P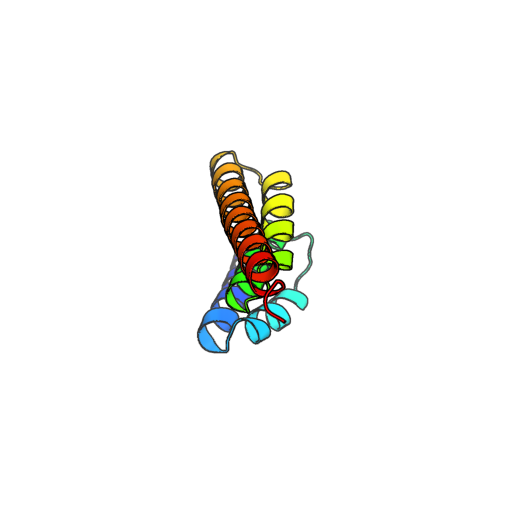rotein AF-A0A973Q857-F1 (afdb_monomer)

Foldseek 3Di:
DLVVQLVVLVVLCVPVNLVSSVVSLVVDDCPRQCSLVSNLVSCVRVVVLVSNLVSLCVNLVVPPDPVSNVVSPVSNVVSVVVVVVVVVVVVVVPPDD

Sequence (97 aa):
SPVVRLNRAVAVGQADGPRAGLAALAELDTSLPRHTAVAAYLHERDGDLPAAARLYAEAAHKAPSLAERDHLTRQAARLNTYLSRRAAGDADGTDEW

Nearest PDB structures (foldseek):
  5m72-assembly1_A  TM=8.344E-01  e=1.012E+00  Homo sapiens
  1e96-assembly1_B  TM=7.924E-01  e=1.320E+00  Homo sapiens
  7qij-assembly2_JC  TM=6.842E-01  e=2.502E+00  Yersinia enterocolitica
  2kc7-assembly1_A  TM=6.061E-01  e=6.523E+00  Bacteroides fragilis

Secondary structure (DSSP, 8-state):
-HHHHHHHHHHHHHHT-HHHHHHHHHTS-TTSTTHHHHHHHHHHHHT-HHHHHHHHHHHHHH-SSHHHHHHHHHHHHHHHHHHHHHHHHHHHTT---

pLDDT: mean 94.14, std 9.69, range [50.06, 98.81]

Mean predicted aligned error: 3.85 Å

Radius of gyration: 15.55 Å; Cα contacts (8 Å, |Δi|>4): 106; chains: 1; bounding box: 48×23×39 Å

Solvent-accessible surface area (backbone atoms only — not comparable to full-atom values): 5130 Å² total; per-residue (Å²): 107,74,66,58,56,53,53,45,16,51,50,38,20,70,75,72,33,25,65,51,10,48,56,54,44,68,78,49,69,76,84,43,89,64,39,46,42,55,51,14,52,30,31,42,70,63,65,40,44,73,62,12,23,54,28,17,42,54,29,22,76,69,40,94,42,68,72,55,21,56,51,26,42,50,51,17,53,51,42,48,55,52,52,55,52,50,53,54,55,60,59,69,71,71,81,82,132

Structure (mmCIF, N/CA/C/O backbone):
data_AF-A0A973Q857-F1
#
_entry.id   AF-A0A973Q857-F1
#
loop_
_atom_site.group_PDB
_atom_site.id
_atom_site.type_symbol
_atom_site.label_atom_id
_atom_site.label_alt_id
_atom_site.label_comp_id
_atom_site.label_asym_id
_atom_site.label_entity_id
_atom_site.label_seq_id
_atom_site.pdbx_PDB_ins_code
_atom_site.Cartn_x
_atom_site.Cartn_y
_atom_site.Cartn_z
_atom_site.occupancy
_atom_site.B_iso_or_equiv
_atom_site.auth_seq_id
_atom_site.auth_comp_id
_atom_site.auth_asym_id
_atom_site.auth_atom_id
_atom_site.pdbx_PDB_model_num
ATOM 1 N N . SER A 1 1 ? 13.375 -3.014 -16.431 1.00 86.38 1 SER A N 1
ATOM 2 C CA . SER A 1 1 ? 13.880 -2.597 -15.101 1.00 86.38 1 SER A CA 1
ATOM 3 C C . SER A 1 1 ? 12.835 -2.897 -14.028 1.00 86.38 1 SER A C 1
ATOM 5 O O . SER A 1 1 ? 11.652 -2.769 -14.339 1.00 86.38 1 SER A O 1
ATOM 7 N N . PRO A 1 2 ? 13.224 -3.289 -12.797 1.00 84.00 2 PRO A N 1
ATOM 8 C CA . PRO A 1 2 ? 12.320 -3.393 -11.644 1.00 84.00 2 PRO A CA 1
ATOM 9 C C . PRO A 1 2 ? 11.366 -2.204 -11.478 1.00 84.00 2 PRO A C 1
ATOM 11 O O . PRO A 1 2 ? 10.172 -2.403 -11.295 1.00 84.00 2 PRO A O 1
ATOM 14 N N . VAL A 1 3 ? 11.872 -0.981 -11.670 1.00 88.19 3 VAL A N 1
ATOM 15 C CA . VAL A 1 3 ? 11.082 0.257 -11.570 1.00 88.19 3 VAL A CA 1
ATOM 16 C C . VAL A 1 3 ? 9.949 0.298 -12.600 1.00 88.19 3 VAL A C 1
ATOM 18 O O . VAL A 1 3 ? 8.831 0.660 -12.269 1.00 88.19 3 VAL A O 1
ATOM 21 N N . VAL A 1 4 ? 10.201 -0.137 -13.839 1.00 93.44 4 VAL A N 1
ATOM 22 C CA . VAL A 1 4 ? 9.182 -0.148 -14.908 1.00 93.44 4 VAL A CA 1
ATOM 23 C C . VAL A 1 4 ? 8.053 -1.131 -14.592 1.00 93.44 4 VAL A C 1
ATOM 25 O O . VAL A 1 4 ? 6.893 -0.829 -14.853 1.00 93.44 4 VAL A O 1
ATOM 28 N N . ARG A 1 5 ? 8.374 -2.290 -14.002 1.00 93.44 5 ARG A N 1
ATOM 29 C CA . ARG A 1 5 ? 7.366 -3.288 -13.609 1.00 93.44 5 ARG A CA 1
ATOM 30 C C . ARG A 1 5 ? 6.480 -2.771 -12.474 1.00 93.44 5 ARG A C 1
ATOM 32 O O . ARG A 1 5 ? 5.264 -2.864 -12.579 1.00 93.44 5 ARG A O 1
ATOM 39 N N . LEU A 1 6 ? 7.077 -2.145 -11.458 1.00 94.62 6 LEU A N 1
ATOM 40 C CA . LEU A 1 6 ? 6.326 -1.501 -10.375 1.00 94.62 6 LEU A CA 1
ATOM 41 C C . LEU A 1 6 ? 5.449 -0.351 -10.891 1.00 94.62 6 LEU A C 1
ATOM 43 O O . LEU A 1 6 ? 4.264 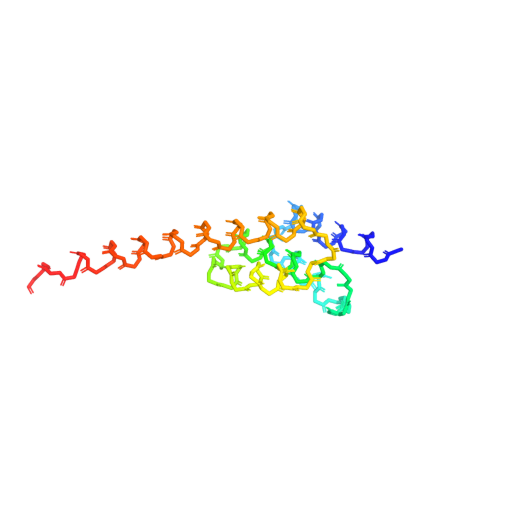-0.295 -10.574 1.00 94.62 6 LEU A O 1
ATOM 47 N N . ASN A 1 7 ? 5.994 0.516 -11.749 1.00 96.12 7 ASN A N 1
ATOM 48 C CA . ASN A 1 7 ? 5.228 1.602 -12.365 1.00 96.12 7 ASN A CA 1
ATOM 49 C C . ASN A 1 7 ? 4.049 1.070 -13.190 1.00 96.12 7 ASN A C 1
ATOM 51 O O . ASN A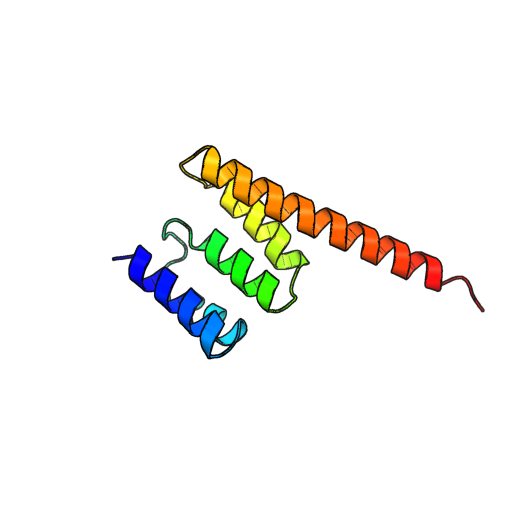 1 7 ? 2.986 1.684 -13.199 1.00 96.12 7 ASN A O 1
ATOM 55 N N . ARG A 1 8 ? 4.209 -0.084 -13.852 1.00 96.81 8 ARG A N 1
ATOM 56 C CA . ARG A 1 8 ? 3.119 -0.737 -14.583 1.00 96.81 8 ARG A CA 1
ATOM 57 C C . ARG A 1 8 ? 2.009 -1.211 -13.647 1.00 96.81 8 ARG A C 1
ATOM 59 O O . ARG A 1 8 ? 0.853 -0.950 -13.951 1.00 96.81 8 ARG A O 1
ATOM 66 N N . ALA A 1 9 ? 2.333 -1.847 -12.521 1.00 97.81 9 ALA A N 1
ATOM 67 C CA . ALA A 1 9 ? 1.322 -2.261 -11.543 1.00 97.81 9 ALA A CA 1
ATOM 68 C C . ALA A 1 9 ? 0.537 -1.054 -10.993 1.00 97.81 9 ALA A C 1
ATOM 70 O O . ALA A 1 9 ? -0.689 -1.090 -10.910 1.00 97.81 9 ALA A O 1
ATOM 71 N N . VAL A 1 10 ? 1.225 0.060 -10.715 1.00 97.69 10 VAL A N 1
ATOM 72 C CA . VAL A 1 10 ? 0.573 1.325 -10.333 1.00 97.69 10 VAL A CA 1
ATOM 73 C C . VAL A 1 10 ? -0.337 1.844 -11.447 1.00 97.69 10 VAL A C 1
ATOM 75 O O . VAL A 1 10 ? -1.465 2.240 -11.161 1.00 97.69 10 VAL A O 1
ATOM 78 N N . ALA A 1 11 ? 0.130 1.837 -12.699 1.00 98.19 11 ALA A N 1
ATOM 79 C CA . ALA A 1 11 ? -0.643 2.305 -13.848 1.00 98.19 11 ALA A CA 1
ATOM 80 C C . ALA A 1 11 ? -1.906 1.461 -14.081 1.00 98.19 11 ALA A C 1
ATOM 82 O O . ALA A 1 11 ? -2.974 2.035 -14.265 1.00 98.19 11 ALA A O 1
ATOM 83 N N . VAL A 1 12 ? -1.811 0.129 -13.981 1.00 98.56 12 VAL A N 1
ATOM 84 C CA . VAL A 1 12 ? -2.978 -0.775 -13.990 1.00 98.56 12 VAL A CA 1
ATOM 85 C C . VAL A 1 12 ? -3.921 -0.422 -12.842 1.00 98.56 12 VAL A C 1
ATOM 87 O O . VAL A 1 12 ? -5.114 -0.256 -13.056 1.00 98.56 12 VAL A O 1
ATOM 90 N N . GLY A 1 13 ? -3.387 -0.190 -11.640 1.00 98.19 13 GLY A N 1
ATOM 91 C CA . GLY A 1 13 ? -4.177 0.262 -10.494 1.00 98.19 13 GLY A CA 1
ATOM 92 C C . GLY A 1 13 ? -4.919 1.586 -10.717 1.00 98.19 13 GLY A C 1
ATOM 93 O O . GLY A 1 13 ? -5.992 1.794 -10.153 1.00 98.19 13 GLY A O 1
ATOM 94 N N . GLN A 1 14 ? -4.358 2.493 -11.523 1.00 97.31 14 GLN A N 1
ATOM 95 C CA . GLN A 1 14 ? -5.022 3.745 -11.900 1.00 97.31 14 GLN A CA 1
ATOM 96 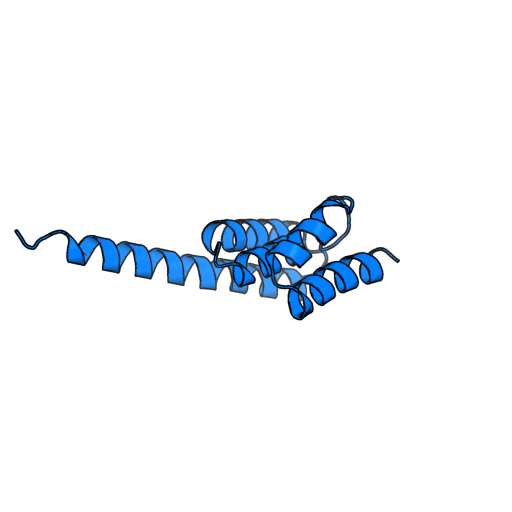C C . GLN A 1 14 ? -6.067 3.561 -13.001 1.00 97.31 14 GLN A C 1
ATOM 98 O O . GLN A 1 14 ? -7.083 4.248 -12.966 1.00 97.31 14 GLN A O 1
ATOM 103 N N . ALA A 1 15 ? -5.807 2.683 -13.970 1.00 98.25 15 ALA A N 1
ATOM 104 C CA . ALA A 1 15 ? -6.671 2.480 -15.129 1.00 98.25 15 ALA A CA 1
ATOM 105 C C . ALA A 1 15 ? -7.862 1.564 -14.814 1.00 98.25 15 ALA A C 1
ATOM 107 O O . ALA A 1 15 ? -9.005 1.918 -15.084 1.00 98.25 15 ALA A O 1
ATOM 108 N N . ASP A 1 16 ? -7.581 0.425 -14.184 1.00 98.38 16 ASP A N 1
ATOM 109 C CA . ASP A 1 16 ? -8.519 -0.691 -14.014 1.00 98.38 16 ASP A CA 1
ATOM 110 C C . ASP A 1 16 ? -8.951 -0.871 -12.547 1.00 98.38 16 ASP A C 1
ATOM 112 O O . ASP A 1 16 ? -9.730 -1.760 -12.202 1.00 98.38 16 ASP A O 1
ATOM 116 N N . GLY A 1 17 ? -8.448 -0.006 -11.665 1.00 98.31 17 GLY A N 1
ATOM 117 C CA . GLY A 1 17 ? -8.775 0.024 -10.247 1.00 98.31 17 GLY A CA 1
ATOM 118 C C . GLY A 1 17 ? -7.743 -0.669 -9.349 1.00 98.31 17 GLY A C 1
ATOM 119 O O . GLY A 1 17 ? -6.938 -1.494 -9.792 1.00 98.31 17 GLY A O 1
ATOM 120 N N . PRO A 1 18 ? -7.759 -0.351 -8.044 1.00 98.25 18 PRO A N 1
ATOM 121 C CA . PRO A 1 18 ? -6.690 -0.706 -7.110 1.00 98.25 18 PRO A CA 1
ATOM 122 C C . PRO A 1 18 ? -6.458 -2.215 -6.994 1.00 98.25 18 PRO A C 1
ATOM 124 O O . PRO A 1 18 ? -5.308 -2.645 -6.942 1.00 98.25 18 PRO A O 1
ATOM 127 N N . ARG A 1 19 ? -7.519 -3.031 -7.046 1.00 98.31 19 ARG A N 1
ATOM 128 C CA . ARG A 1 19 ? -7.408 -4.500 -7.014 1.00 98.31 19 ARG A CA 1
ATOM 129 C C . ARG A 1 19 ? -6.712 -5.080 -8.237 1.00 98.31 19 ARG A C 1
ATOM 131 O O . ARG A 1 19 ? -5.927 -6.009 -8.086 1.00 98.31 19 ARG A O 1
ATOM 138 N N . ALA A 1 20 ? -6.947 -4.519 -9.423 1.00 98.62 20 ALA A N 1
ATOM 139 C CA . ALA A 1 20 ? -6.227 -4.922 -10.629 1.00 98.62 20 ALA A CA 1
ATOM 140 C C . ALA A 1 20 ? -4.733 -4.581 -10.505 1.00 98.62 20 ALA A C 1
ATOM 142 O O . ALA A 1 20 ? -3.874 -5.392 -10.845 1.00 98.62 20 ALA A O 1
ATOM 143 N N . GLY A 1 21 ? -4.416 -3.419 -9.925 1.00 98.56 21 GLY A N 1
ATOM 144 C CA . GLY A 1 21 ? -3.041 -3.054 -9.584 1.00 98.56 21 GLY A CA 1
ATOM 145 C C . GLY A 1 21 ? -2.400 -4.008 -8.571 1.00 98.56 21 GLY A C 1
ATOM 146 O O . GLY A 1 21 ? -1.248 -4.392 -8.753 1.00 98.56 21 GLY A O 1
ATOM 147 N N . LEU A 1 22 ? -3.132 -4.417 -7.526 1.00 98.56 22 LEU A N 1
ATOM 148 C CA . LEU A 1 22 ? -2.654 -5.387 -6.528 1.00 98.56 22 LEU A CA 1
ATOM 149 C C . LEU A 1 22 ? -2.407 -6.762 -7.154 1.00 98.56 22 LEU A C 1
ATOM 151 O O . LEU A 1 22 ? -1.388 -7.380 -6.860 1.00 98.56 22 LEU A O 1
ATOM 155 N N . ALA A 1 23 ? -3.293 -7.212 -8.046 1.00 98.44 23 ALA A N 1
ATOM 156 C CA . ALA A 1 23 ? -3.108 -8.453 -8.791 1.00 98.44 23 ALA A CA 1
ATOM 157 C C . ALA A 1 23 ? -1.845 -8.393 -9.666 1.00 98.44 23 ALA A C 1
ATOM 159 O O . ALA A 1 23 ? -0.998 -9.276 -9.580 1.00 98.44 23 ALA A O 1
ATOM 160 N N . ALA A 1 24 ? -1.657 -7.303 -10.419 1.00 98.06 24 ALA A N 1
ATOM 161 C CA . ALA A 1 24 ? -0.451 -7.093 -11.220 1.00 98.06 24 ALA A CA 1
ATOM 162 C C . ALA A 1 24 ? 0.825 -6.973 -10.365 1.00 98.06 24 ALA A C 1
ATOM 164 O O . ALA A 1 24 ? 1.905 -7.375 -10.796 1.00 98.06 24 ALA A O 1
ATOM 165 N N . LEU A 1 25 ? 0.725 -6.410 -9.156 1.00 98.00 25 LEU A N 1
ATOM 166 C CA . LEU A 1 25 ? 1.838 -6.327 -8.213 1.00 98.00 25 LEU A CA 1
ATOM 167 C C . LEU A 1 25 ? 2.206 -7.708 -7.652 1.00 98.00 25 LEU A C 1
ATOM 169 O O . LEU A 1 25 ? 3.391 -7.991 -7.514 1.00 98.00 25 LEU A O 1
ATOM 173 N N . ALA A 1 26 ? 1.219 -8.562 -7.366 1.00 97.25 26 ALA A N 1
ATOM 174 C CA . ALA A 1 26 ? 1.422 -9.896 -6.795 1.00 97.25 26 ALA A CA 1
ATOM 175 C C . ALA A 1 26 ? 2.202 -10.852 -7.717 1.00 97.25 26 ALA A C 1
ATOM 177 O O . ALA A 1 26 ? 2.780 -11.828 -7.247 1.00 97.25 26 ALA A O 1
ATOM 178 N N . GLU A 1 27 ? 2.257 -10.560 -9.018 1.00 96.50 27 GLU A N 1
ATOM 179 C CA . GLU A 1 27 ? 3.089 -11.281 -9.989 1.00 96.50 27 GLU A CA 1
ATOM 180 C C . GLU A 1 27 ? 4.582 -10.902 -9.907 1.00 96.50 27 GLU A C 1
ATOM 182 O O . GLU A 1 27 ? 5.426 -11.515 -10.567 1.00 96.50 27 GLU A O 1
ATOM 187 N N . LEU A 1 28 ? 4.930 -9.866 -9.138 1.00 96.00 28 LEU A N 1
ATOM 188 C CA . LEU A 1 28 ? 6.297 -9.381 -8.988 1.00 96.00 28 LEU A CA 1
ATOM 189 C C . LEU A 1 28 ? 6.962 -9.946 -7.730 1.00 96.00 28 LEU A C 1
ATOM 191 O O . LEU A 1 28 ? 6.327 -10.277 -6.737 1.00 96.00 28 LEU A O 1
ATOM 195 N N . ASP A 1 29 ? 8.292 -10.012 -7.765 1.00 93.62 29 ASP A N 1
ATOM 196 C CA . ASP A 1 29 ? 9.088 -10.406 -6.607 1.00 93.62 29 ASP A CA 1
ATOM 197 C C . ASP A 1 29 ? 8.971 -9.353 -5.487 1.00 93.62 29 ASP A C 1
ATOM 199 O O . ASP A 1 29 ? 9.241 -8.163 -5.686 1.00 93.62 29 ASP A O 1
ATOM 203 N N . THR A 1 30 ? 8.605 -9.797 -4.284 1.00 92.56 30 THR A N 1
ATOM 204 C CA . THR A 1 30 ? 8.437 -8.937 -3.106 1.00 92.56 30 THR A CA 1
ATOM 205 C C . THR A 1 30 ? 9.746 -8.323 -2.600 1.00 92.56 30 THR A C 1
ATOM 207 O O . THR A 1 30 ? 9.717 -7.365 -1.827 1.00 92.56 30 THR A O 1
ATOM 210 N N . SER A 1 31 ? 10.900 -8.854 -3.019 1.00 91.81 31 SER A N 1
ATOM 211 C CA . SER A 1 31 ? 12.229 -8.312 -2.705 1.00 91.81 31 SER A CA 1
ATOM 212 C C . SER A 1 31 ? 12.582 -7.061 -3.516 1.00 91.81 31 SER A C 1
ATOM 214 O O . SER A 1 31 ? 13.565 -6.381 -3.205 1.00 91.81 31 SER A O 1
ATOM 216 N N . LEU A 1 32 ? 11.787 -6.720 -4.541 1.00 92.31 32 LEU A N 1
ATOM 217 C CA . LEU A 1 32 ? 12.031 -5.529 -5.345 1.00 92.31 32 LEU A CA 1
ATOM 218 C C . LEU A 1 32 ? 11.994 -4.260 -4.472 1.00 92.31 32 LEU A C 1
ATOM 220 O O . LEU A 1 32 ? 11.053 -4.066 -3.693 1.00 92.31 32 LEU A O 1
ATOM 224 N N . PRO A 1 33 ? 12.961 -3.335 -4.635 1.00 91.06 33 PRO A N 1
ATOM 225 C CA . PRO A 1 33 ? 12.923 -2.057 -3.938 1.00 91.06 33 PRO A CA 1
ATOM 226 C C . PRO A 1 33 ? 11.588 -1.349 -4.175 1.00 91.06 33 PRO A C 1
ATOM 228 O O . PRO A 1 33 ? 11.145 -1.243 -5.317 1.00 91.06 33 PRO A O 1
ATOM 231 N N . ARG A 1 34 ? 10.977 -0.829 -3.104 1.00 94.12 34 ARG A N 1
ATOM 232 C CA . ARG A 1 34 ? 9.676 -0.124 -3.108 1.00 94.12 34 ARG A CA 1
ATOM 233 C C . ARG A 1 34 ? 8.443 -0.986 -3.378 1.00 94.12 34 ARG A C 1
ATOM 235 O O . ARG A 1 34 ? 7.347 -0.432 -3.396 1.00 94.12 34 ARG A O 1
ATOM 242 N N . HIS A 1 35 ? 8.574 -2.308 -3.500 1.00 97.38 35 HIS A N 1
ATOM 243 C CA . HIS A 1 35 ? 7.419 -3.200 -3.637 1.00 97.38 35 HIS A CA 1
ATOM 244 C C . HIS A 1 35 ? 6.388 -2.975 -2.517 1.00 97.38 35 HIS A C 1
ATOM 246 O O . HIS A 1 35 ? 5.222 -2.695 -2.786 1.00 97.38 35 HIS A O 1
ATOM 252 N N . THR A 1 36 ? 6.829 -2.998 -1.255 1.00 98.12 36 THR A N 1
ATOM 253 C CA . THR A 1 36 ? 5.968 -2.760 -0.084 1.00 98.12 36 THR A CA 1
ATOM 254 C C . THR A 1 36 ? 5.292 -1.383 -0.113 1.00 98.12 36 THR A C 1
ATOM 256 O O . THR A 1 36 ? 4.132 -1.266 0.267 1.00 98.12 36 THR A O 1
ATOM 259 N N . ALA A 1 37 ? 5.974 -0.343 -0.609 1.00 97.94 37 ALA A N 1
ATOM 260 C CA . ALA A 1 37 ? 5.391 0.996 -0.731 1.00 97.94 37 ALA A CA 1
ATOM 261 C C . ALA A 1 37 ? 4.275 1.047 -1.790 1.00 97.94 37 ALA A C 1
ATOM 263 O O . ALA A 1 37 ? 3.240 1.672 -1.565 1.00 97.94 37 ALA A O 1
ATOM 264 N N . VAL A 1 38 ? 4.455 0.358 -2.923 1.00 98.19 38 VAL A N 1
ATOM 265 C CA . VAL A 1 38 ? 3.420 0.242 -3.965 1.00 98.19 38 VAL A CA 1
ATOM 266 C C . VAL A 1 38 ? 2.216 -0.555 -3.459 1.00 98.19 38 VAL A C 1
ATOM 268 O O . VAL A 1 38 ? 1.081 -0.149 -3.704 1.00 98.19 38 VAL A O 1
ATOM 271 N N . ALA A 1 39 ? 2.447 -1.633 -2.702 1.00 98.62 39 ALA A N 1
ATOM 272 C CA . ALA A 1 39 ? 1.372 -2.381 -2.052 1.00 98.62 39 ALA A CA 1
ATOM 273 C C . ALA A 1 39 ? 0.576 -1.484 -1.090 1.00 98.62 39 ALA A C 1
ATOM 275 O O . ALA A 1 39 ? -0.648 -1.432 -1.180 1.00 98.62 39 ALA A O 1
ATOM 276 N N . ALA A 1 40 ? 1.266 -0.723 -0.230 1.00 98.75 40 ALA A N 1
ATOM 277 C CA . ALA A 1 40 ? 0.631 0.208 0.705 1.00 98.75 40 ALA A CA 1
ATOM 278 C C . ALA A 1 40 ? -0.283 1.212 -0.014 1.00 98.75 40 ALA A C 1
ATOM 280 O O 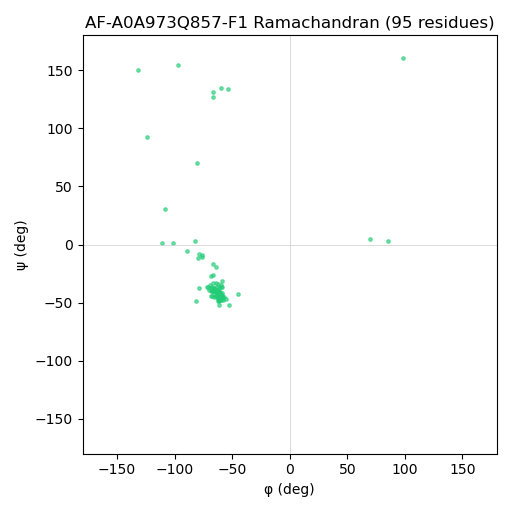. ALA A 1 40 ? -1.440 1.386 0.362 1.00 98.75 40 ALA A O 1
ATOM 281 N N . TYR A 1 41 ? 0.220 1.812 -1.095 1.00 98.50 41 TYR A N 1
ATOM 282 C CA . TYR A 1 41 ? -0.534 2.753 -1.917 1.00 98.50 41 TYR A CA 1
ATOM 283 C C . TYR A 1 41 ? -1.793 2.130 -2.531 1.00 98.50 41 TYR A C 1
ATOM 285 O O . TYR A 1 41 ? -2.866 2.730 -2.491 1.00 98.50 41 TYR A O 1
ATOM 293 N N . LEU A 1 42 ? -1.692 0.929 -3.099 1.00 98.69 42 LEU A N 1
ATOM 294 C CA . LEU A 1 42 ? -2.836 0.288 -3.745 1.00 98.69 42 LEU A CA 1
ATOM 295 C C . LEU A 1 42 ? -3.892 -0.183 -2.733 1.00 98.69 42 LEU A C 1
ATOM 297 O O . LEU A 1 42 ? -5.078 -0.024 -3.006 1.00 98.69 42 LEU A O 1
ATOM 301 N N . HIS A 1 43 ? -3.487 -0.675 -1.557 1.00 98.81 43 HIS A N 1
ATOM 302 C CA . HIS A 1 43 ? -4.419 -0.977 -0.463 1.00 98.81 43 HIS A CA 1
ATOM 303 C C . HIS A 1 43 ? -5.134 0.277 0.043 1.00 98.81 43 HIS A C 1
ATOM 305 O O . HIS A 1 43 ? -6.342 0.243 0.265 1.00 98.81 43 HIS A O 1
ATOM 311 N N . GLU A 1 44 ? -4.424 1.405 0.152 1.00 98.62 44 GLU A N 1
ATOM 312 C CA . GLU A 1 44 ? -5.049 2.676 0.521 1.00 98.62 44 GLU A CA 1
ATOM 313 C C . GLU A 1 44 ? -6.124 3.068 -0.498 1.00 98.62 44 GLU A C 1
ATOM 315 O O . GLU A 1 44 ? -7.229 3.463 -0.128 1.00 98.62 44 GLU A O 1
ATOM 320 N N . ARG A 1 45 ? -5.818 2.912 -1.790 1.00 98.50 45 ARG A N 1
ATOM 321 C CA . ARG A 1 45 ? -6.756 3.191 -2.882 1.00 98.50 45 ARG A CA 1
ATOM 322 C C . ARG A 1 45 ? -7.932 2.211 -2.932 1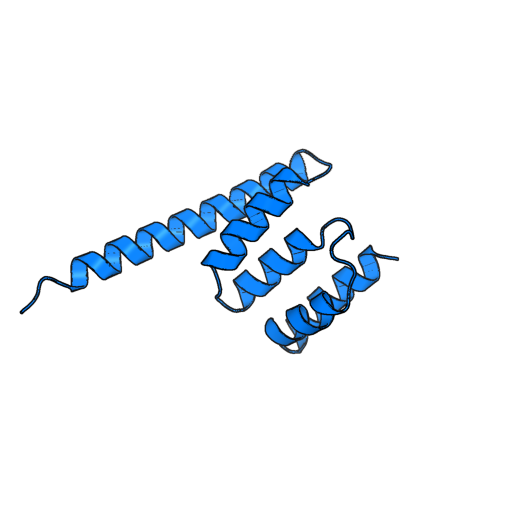.00 98.50 45 ARG A C 1
ATOM 324 O O . ARG A 1 45 ? -8.988 2.621 -3.402 1.00 98.50 45 ARG A O 1
ATOM 331 N N . ASP A 1 46 ? -7.771 0.975 -2.452 1.00 98.38 46 ASP A N 1
ATOM 332 C CA . ASP A 1 46 ? -8.864 -0.004 -2.291 1.00 98.38 46 ASP A CA 1
ATOM 333 C C . ASP A 1 46 ? -9.726 0.250 -1.041 1.00 98.38 46 ASP A C 1
ATOM 335 O O . ASP A 1 46 ? -10.761 -0.386 -0.862 1.00 98.38 46 ASP A O 1
ATOM 339 N N . GLY A 1 47 ? -9.315 1.178 -0.169 1.00 98.25 47 GLY A N 1
ATOM 340 C CA . GLY A 1 47 ? -9.994 1.471 1.094 1.00 98.25 47 GLY A CA 1
ATOM 341 C C . GLY A 1 47 ? -9.585 0.563 2.258 1.00 98.25 47 GLY A C 1
ATOM 342 O O . GLY A 1 47 ? -10.092 0.740 3.366 1.00 98.25 47 GLY A O 1
ATOM 343 N N . ASP A 1 48 ? -8.632 -0.354 2.061 1.00 98.50 48 ASP A N 1
ATOM 344 C CA . ASP A 1 48 ? -8.028 -1.144 3.139 1.00 98.50 48 ASP A CA 1
ATOM 345 C C . ASP A 1 48 ? -6.952 -0.319 3.860 1.00 98.50 48 ASP A C 1
ATOM 347 O O . ASP A 1 48 ? -5.736 -0.517 3.742 1.00 98.50 48 ASP A O 1
ATOM 351 N N . LEU A 1 49 ? -7.430 0.688 4.590 1.00 98.56 49 LEU A N 1
ATOM 352 C CA . LEU A 1 49 ? -6.585 1.623 5.323 1.00 98.56 49 LEU A CA 1
ATOM 353 C C . LEU A 1 49 ? -5.753 0.945 6.429 1.00 98.56 49 LEU A C 1
ATOM 355 O O . LEU A 1 49 ? -4.598 1.348 6.597 1.00 98.56 49 LEU A O 1
ATOM 359 N N . PRO A 1 50 ? -6.254 -0.075 7.165 1.00 98.62 50 PRO A N 1
ATOM 360 C CA . PRO A 1 50 ? -5.432 -0.818 8.119 1.00 98.62 50 PRO A CA 1
ATOM 361 C C . PRO A 1 50 ? -4.240 -1.531 7.468 1.00 98.62 50 PRO A C 1
ATOM 363 O O . PRO A 1 50 ? -3.116 -1.421 7.974 1.00 98.62 50 PRO A O 1
ATOM 366 N N . ALA A 1 51 ? -4.443 -2.226 6.340 1.00 98.56 51 ALA A N 1
ATOM 367 C CA . ALA A 1 51 ? -3.338 -2.867 5.628 1.00 98.56 51 ALA A CA 1
ATOM 368 C C . ALA A 1 51 ? -2.349 -1.827 5.089 1.00 98.56 51 ALA A C 1
ATOM 370 O O . ALA A 1 51 ? -1.136 -1.968 5.275 1.00 98.56 51 ALA A O 1
ATOM 371 N N . ALA A 1 52 ? -2.857 -0.744 4.496 1.00 98.81 52 ALA A N 1
ATOM 372 C CA . ALA A 1 52 ? -2.029 0.338 3.982 1.00 98.81 52 ALA A CA 1
ATOM 373 C C . ALA A 1 52 ? -1.146 0.973 5.068 1.00 98.81 52 ALA A C 1
ATOM 375 O O . ALA A 1 52 ? 0.057 1.134 4.862 1.00 98.81 52 ALA A O 1
ATOM 376 N N . ALA A 1 53 ? -1.700 1.281 6.247 1.00 98.81 53 ALA A N 1
ATOM 377 C CA . ALA A 1 53 ? -0.949 1.886 7.349 1.00 98.81 53 ALA A CA 1
ATOM 378 C C . ALA A 1 53 ? 0.232 1.008 7.795 1.00 98.81 53 ALA A C 1
ATOM 380 O O . ALA A 1 53 ? 1.353 1.500 7.961 1.00 98.81 53 ALA A O 1
ATOM 381 N N . ARG A 1 54 ? -0.003 -0.303 7.930 1.00 98.75 54 ARG A N 1
ATOM 382 C CA . ARG A 1 54 ? 1.043 -1.279 8.264 1.00 98.75 54 ARG A CA 1
ATOM 383 C C . ARG A 1 54 ? 2.126 -1.348 7.191 1.00 98.75 54 ARG A C 1
ATOM 385 O O . ARG A 1 54 ? 3.311 -1.314 7.516 1.00 98.75 54 ARG A O 1
ATOM 392 N N . LEU A 1 55 ? 1.725 -1.429 5.925 1.00 98.81 55 LEU A N 1
ATOM 393 C CA . LEU A 1 55 ? 2.659 -1.552 4.807 1.00 98.81 55 LEU A CA 1
ATOM 394 C C . LEU A 1 55 ? 3.487 -0.277 4.612 1.00 98.81 55 LEU A C 1
ATOM 396 O O . LEU A 1 55 ? 4.680 -0.370 4.332 1.00 98.81 55 LEU A O 1
ATOM 400 N N . TYR A 1 56 ? 2.916 0.912 4.826 1.00 98.81 56 TYR A N 1
ATOM 401 C CA . TYR A 1 56 ? 3.692 2.155 4.818 1.00 98.81 56 TYR A CA 1
ATOM 402 C C . TYR A 1 56 ? 4.748 2.179 5.927 1.00 98.81 56 TYR A C 1
ATOM 404 O O . TYR A 1 56 ? 5.882 2.586 5.668 1.00 98.81 56 TYR A O 1
ATOM 412 N N . ALA A 1 57 ? 4.418 1.711 7.136 1.00 98.69 57 ALA A N 1
ATOM 413 C CA . ALA A 1 57 ? 5.387 1.615 8.228 1.00 98.69 57 ALA A CA 1
ATOM 414 C C . ALA A 1 57 ? 6.519 0.623 7.899 1.00 98.69 57 ALA A C 1
ATOM 416 O O . ALA A 1 57 ? 7.699 0.943 8.052 1.00 98.69 57 ALA A O 1
ATOM 417 N N . GLU A 1 58 ? 6.180 -0.549 7.358 1.00 98.44 58 GLU A N 1
ATOM 418 C CA . GLU A 1 58 ? 7.169 -1.534 6.909 1.00 98.44 58 GLU A CA 1
ATOM 419 C C . GLU A 1 58 ? 8.063 -0.981 5.787 1.00 98.44 58 GLU A C 1
ATOM 421 O O . GLU A 1 58 ? 9.288 -1.131 5.820 1.00 98.44 58 GLU A O 1
ATOM 426 N N . ALA A 1 59 ? 7.470 -0.297 4.808 1.00 98.19 59 ALA A N 1
ATOM 427 C CA . ALA A 1 59 ? 8.207 0.337 3.726 1.00 98.19 59 ALA A CA 1
ATOM 428 C C . ALA A 1 59 ? 9.155 1.427 4.253 1.00 98.19 59 ALA A C 1
ATOM 430 O O . ALA A 1 59 ? 10.289 1.518 3.784 1.00 98.19 59 ALA A O 1
ATOM 431 N N . ALA A 1 60 ? 8.736 2.213 5.252 1.00 98.38 60 ALA A N 1
ATOM 432 C CA . ALA A 1 60 ? 9.582 3.226 5.882 1.00 98.38 60 ALA A CA 1
ATOM 433 C C . ALA A 1 60 ? 10.828 2.604 6.536 1.00 98.38 60 ALA A C 1
ATOM 435 O O . ALA A 1 60 ? 11.936 3.123 6.373 1.00 98.38 60 ALA A O 1
ATOM 436 N N . HIS A 1 61 ? 10.675 1.462 7.216 1.00 97.31 61 HIS A N 1
ATOM 437 C CA . HIS A 1 61 ? 11.804 0.735 7.808 1.00 97.31 61 HIS A CA 1
ATOM 438 C C . HIS A 1 61 ? 12.814 0.247 6.763 1.00 97.31 61 HIS A C 1
ATOM 440 O O . HIS A 1 61 ? 14.016 0.249 7.023 1.00 97.31 61 HIS A O 1
ATOM 446 N N . LYS A 1 62 ? 12.337 -0.125 5.571 1.00 95.50 62 LYS A N 1
ATOM 447 C CA . LYS A 1 62 ? 13.164 -0.621 4.460 1.00 95.50 62 LYS A CA 1
ATOM 448 C C . LYS A 1 62 ? 13.688 0.489 3.537 1.00 95.50 62 LYS A C 1
ATOM 450 O O . LYS A 1 62 ? 14.454 0.203 2.619 1.00 95.50 62 LYS A O 1
ATOM 455 N N . ALA A 1 63 ? 13.273 1.740 3.739 1.00 95.88 63 ALA A N 1
ATOM 456 C CA . ALA A 1 63 ? 13.567 2.832 2.818 1.00 95.88 63 ALA A CA 1
ATOM 457 C C . ALA A 1 63 ? 15.075 3.173 2.779 1.00 95.88 63 ALA A C 1
ATOM 459 O O . ALA A 1 63 ? 15.684 3.384 3.836 1.00 95.88 63 ALA A O 1
ATOM 460 N N . PRO A 1 64 ? 15.675 3.296 1.576 1.00 93.06 64 PRO A N 1
ATOM 461 C CA . PRO A 1 64 ? 17.111 3.532 1.407 1.00 93.06 64 PRO A CA 1
ATOM 462 C C . PRO A 1 64 ? 17.520 4.997 1.613 1.00 93.06 64 PRO A C 1
ATOM 464 O O . PRO A 1 64 ? 18.709 5.296 1.677 1.00 93.06 64 PRO A O 1
ATOM 467 N N . SER A 1 65 ? 16.558 5.922 1.688 1.00 96.12 65 SER A N 1
ATOM 468 C CA . SER A 1 65 ? 16.817 7.349 1.878 1.00 96.12 65 SER A CA 1
ATOM 469 C C . SER A 1 65 ? 15.942 7.932 2.982 1.00 96.12 65 SER A C 1
ATOM 471 O O . SER A 1 65 ? 14.814 7.483 3.197 1.00 96.12 65 SER A O 1
ATOM 473 N N . LEU A 1 66 ? 16.457 8.959 3.665 1.00 97.69 66 LEU A N 1
ATOM 474 C CA . LEU A 1 66 ? 15.722 9.667 4.718 1.00 97.69 66 LEU A CA 1
ATOM 475 C C . LEU A 1 66 ? 14.446 10.314 4.173 1.00 97.69 66 LEU A C 1
ATOM 477 O O . LEU A 1 66 ? 13.383 10.128 4.746 1.00 97.69 66 LEU A O 1
ATOM 481 N N . ALA A 1 67 ? 14.519 10.967 3.010 1.00 97.69 67 ALA A N 1
ATOM 482 C CA . ALA A 1 67 ? 13.354 11.598 2.3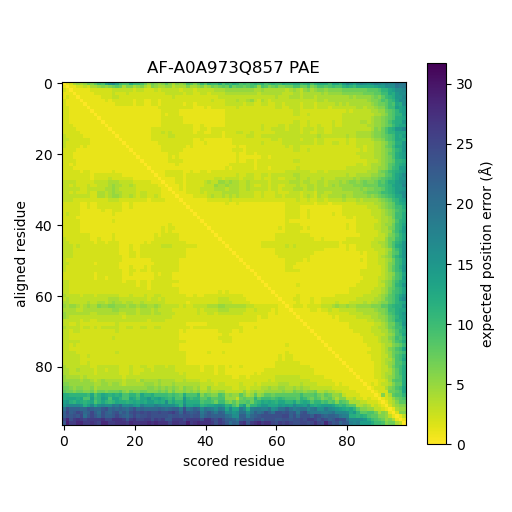91 1.00 97.69 67 ALA A CA 1
ATOM 483 C C . ALA A 1 67 ? 12.223 10.593 2.100 1.00 97.69 67 ALA A C 1
ATOM 485 O O . ALA A 1 67 ? 11.049 10.879 2.344 1.00 97.69 67 ALA A O 1
ATOM 486 N N . GLU A 1 68 ? 12.572 9.400 1.609 1.00 96.50 68 GLU A N 1
ATOM 487 C CA . GLU A 1 68 ? 11.607 8.326 1.365 1.00 96.50 68 GLU A CA 1
ATOM 488 C C . GLU A 1 68 ? 11.039 7.771 2.679 1.00 96.50 68 GLU A C 1
ATOM 490 O O . GLU A 1 68 ? 9.822 7.641 2.812 1.00 96.50 68 GLU A O 1
ATOM 495 N N . ARG A 1 69 ? 11.891 7.534 3.685 1.00 98.50 69 ARG A N 1
ATOM 496 C CA . ARG A 1 69 ? 11.462 7.108 5.026 1.00 98.50 69 ARG A CA 1
ATOM 497 C C . ARG A 1 69 ? 10.489 8.100 5.662 1.00 98.50 69 ARG A C 1
ATOM 499 O O . ARG A 1 69 ? 9.459 7.683 6.193 1.00 98.50 69 ARG A O 1
ATOM 506 N N . ASP A 1 70 ? 10.783 9.394 5.584 1.00 98.62 70 ASP A N 1
ATOM 507 C CA . ASP A 1 70 ? 9.973 10.458 6.182 1.00 98.62 70 ASP A CA 1
ATOM 508 C C . ASP A 1 70 ? 8.621 10.595 5.486 1.00 98.62 70 ASP A C 1
ATOM 510 O O . ASP A 1 70 ? 7.598 10.853 6.125 1.00 98.62 70 ASP A O 1
ATOM 514 N N . HIS A 1 71 ? 8.590 10.430 4.162 1.00 98.19 71 HIS A N 1
ATOM 515 C CA . HIS A 1 71 ? 7.338 10.376 3.418 1.00 98.19 71 HIS A CA 1
ATOM 516 C C . HIS A 1 71 ? 6.473 9.194 3.876 1.00 98.19 71 HIS A C 1
ATOM 518 O O . HIS A 1 71 ? 5.316 9.395 4.247 1.00 98.19 71 HIS A O 1
ATOM 524 N N . LEU A 1 72 ? 7.040 7.986 3.907 1.00 98.69 72 LEU A N 1
ATOM 525 C CA . LEU A 1 72 ? 6.314 6.758 4.245 1.00 98.69 72 LEU A CA 1
ATOM 526 C C . LEU A 1 72 ? 5.837 6.754 5.707 1.00 98.69 72 LEU A C 1
ATOM 528 O O . LEU A 1 72 ? 4.688 6.411 5.983 1.00 98.69 72 LEU A O 1
ATOM 532 N N . THR A 1 73 ? 6.667 7.241 6.633 1.00 98.81 73 THR A N 1
ATOM 533 C CA . THR A 1 73 ? 6.300 7.409 8.052 1.00 98.81 73 THR A CA 1
ATOM 534 C C . THR A 1 73 ? 5.096 8.336 8.211 1.00 98.81 73 THR A C 1
ATOM 536 O O . THR A 1 73 ? 4.162 8.029 8.954 1.00 98.81 73 THR A O 1
ATOM 539 N N . ARG A 1 74 ? 5.069 9.456 7.475 1.00 98.81 74 ARG A N 1
ATOM 540 C CA . ARG A 1 74 ? 3.934 10.389 7.502 1.00 98.81 74 ARG A CA 1
ATOM 541 C C . ARG A 1 74 ? 2.656 9.776 6.932 1.00 98.81 74 ARG A C 1
ATOM 543 O O . ARG A 1 74 ? 1.587 10.037 7.480 1.00 98.81 74 ARG A O 1
ATOM 550 N N . GLN A 1 75 ? 2.747 8.959 5.879 1.00 98.81 75 GLN A N 1
ATOM 551 C CA . GLN A 1 75 ? 1.581 8.240 5.350 1.00 98.81 75 GLN A CA 1
ATOM 552 C C . GLN A 1 75 ? 1.002 7.280 6.396 1.00 98.81 75 GLN A C 1
ATOM 554 O O . GLN A 1 75 ? -0.193 7.351 6.686 1.00 98.81 75 GLN A O 1
ATOM 559 N N . ALA A 1 76 ? 1.848 6.467 7.037 1.00 98.81 76 ALA A N 1
ATOM 560 C CA . ALA A 1 76 ? 1.421 5.561 8.103 1.00 98.81 76 ALA A CA 1
ATOM 561 C C . ALA A 1 76 ? 0.754 6.314 9.270 1.00 98.81 76 ALA A C 1
ATOM 563 O O . ALA A 1 76 ? -0.344 5.957 9.699 1.00 98.81 76 ALA A O 1
ATOM 564 N N . ALA A 1 77 ? 1.375 7.398 9.751 1.00 98.75 77 ALA A N 1
ATOM 565 C CA . ALA A 1 77 ? 0.842 8.205 10.850 1.00 98.75 77 ALA A CA 1
ATOM 566 C C . ALA A 1 77 ? -0.520 8.840 10.517 1.00 98.75 77 ALA A C 1
ATOM 568 O O . ALA A 1 77 ? -1.428 8.846 11.354 1.00 98.75 77 ALA A O 1
ATOM 569 N N . ARG A 1 78 ? -0.685 9.339 9.284 1.00 98.62 78 ARG A N 1
ATOM 570 C CA . ARG A 1 78 ? -1.953 9.906 8.806 1.00 98.62 78 ARG A CA 1
ATOM 571 C C . ARG A 1 78 ? -3.067 8.861 8.818 1.00 98.62 78 ARG A C 1
ATOM 573 O O . ARG A 1 78 ? -4.145 9.144 9.337 1.00 98.62 78 ARG A O 1
ATOM 580 N N . LEU A 1 79 ? -2.809 7.670 8.275 1.00 98.75 79 LEU A N 1
ATOM 581 C CA . LEU A 1 79 ? -3.810 6.602 8.223 1.00 98.75 79 LEU A CA 1
ATOM 582 C C . LEU A 1 79 ? -4.172 6.087 9.618 1.00 98.75 79 LEU A C 1
ATOM 584 O O . LEU A 1 79 ? -5.353 5.949 9.921 1.00 98.75 79 LEU A O 1
ATOM 588 N N . ASN A 1 80 ? -3.190 5.903 10.502 1.00 98.56 80 ASN A N 1
ATOM 589 C CA . ASN A 1 80 ? -3.457 5.508 11.887 1.00 98.56 80 ASN A CA 1
ATOM 590 C C . ASN A 1 80 ? -4.297 6.553 12.632 1.00 98.56 80 ASN A C 1
ATOM 592 O O . ASN A 1 80 ? -5.248 6.195 13.318 1.00 98.56 80 ASN A O 1
ATOM 596 N N . THR A 1 81 ? -4.019 7.845 12.433 1.00 98.50 81 THR A N 1
ATOM 597 C CA . THR A 1 81 ? -4.832 8.923 13.022 1.00 98.50 81 THR A CA 1
ATOM 598 C C . THR A 1 81 ? -6.281 8.869 12.532 1.00 98.50 81 THR A C 1
ATOM 600 O O . THR A 1 81 ? -7.207 9.039 13.325 1.00 98.50 81 THR A O 1
ATOM 603 N N . TYR A 1 82 ? -6.491 8.623 11.235 1.00 98.12 82 TYR A N 1
ATOM 604 C CA . TYR A 1 82 ? -7.832 8.457 10.672 1.00 98.12 82 TYR A CA 1
ATOM 605 C C . TYR A 1 82 ? -8.560 7.254 11.291 1.00 98.12 82 TYR A C 1
ATOM 607 O O . TYR A 1 82 ? -9.698 7.392 11.738 1.00 98.12 82 TYR A O 1
ATOM 615 N N . LEU A 1 83 ? -7.890 6.101 11.375 1.00 97.88 83 LEU A N 1
ATOM 616 C CA . LEU A 1 83 ? -8.452 4.874 11.942 1.00 97.88 83 LEU A CA 1
ATOM 617 C C . LEU A 1 83 ? -8.826 5.035 13.421 1.00 97.88 83 LEU A C 1
ATOM 619 O O . LEU A 1 83 ? -9.916 4.628 13.815 1.00 97.88 83 LEU A O 1
ATOM 623 N N . SER A 1 84 ? -7.977 5.682 14.225 1.00 97.06 84 SER A N 1
ATOM 624 C CA . SER A 1 84 ? -8.281 5.955 15.636 1.00 97.06 84 SER A CA 1
ATOM 625 C C . SER A 1 84 ? -9.497 6.866 15.806 1.00 97.06 84 SER A C 1
ATOM 627 O O . SER A 1 84 ? -10.319 6.626 16.685 1.00 97.06 84 SER A O 1
ATOM 629 N N . ARG A 1 85 ? -9.648 7.892 14.955 1.00 96.25 85 ARG A N 1
ATOM 630 C CA . ARG A 1 85 ? -10.829 8.773 14.989 1.00 96.25 85 ARG A CA 1
ATOM 631 C C . ARG A 1 85 ? -12.103 8.043 14.583 1.00 96.25 85 ARG A C 1
ATOM 633 O O . ARG A 1 85 ? -13.137 8.269 15.197 1.00 96.25 85 ARG A O 1
ATOM 640 N N . ARG A 1 86 ? -12.022 7.168 13.576 1.00 94.88 86 ARG A N 1
ATOM 641 C CA . ARG A 1 86 ? -13.155 6.341 13.150 1.00 94.88 86 ARG A CA 1
ATOM 642 C C . ARG A 1 86 ? -13.620 5.422 14.281 1.00 94.88 86 ARG A C 1
ATOM 644 O O . ARG A 1 86 ? -14.798 5.426 14.599 1.00 94.88 86 ARG A O 1
ATOM 651 N N . ALA A 1 87 ? -12.691 4.726 14.935 1.00 91.12 87 ALA A N 1
ATOM 652 C CA . ALA A 1 87 ? -13.014 3.846 16.057 1.00 91.12 87 ALA A CA 1
ATOM 653 C 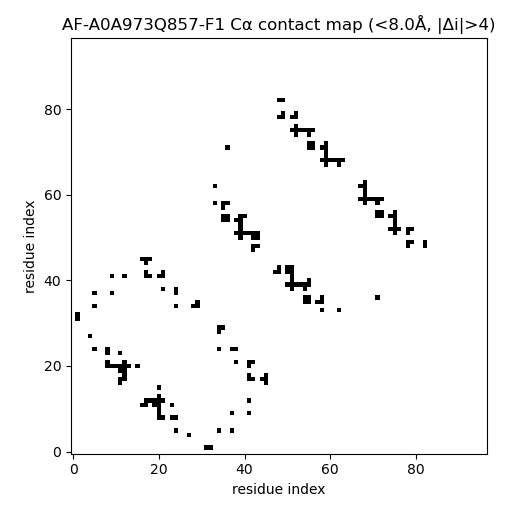C . ALA A 1 87 ? -13.644 4.596 17.247 1.00 91.12 87 ALA A C 1
ATOM 655 O O . ALA A 1 87 ? -14.559 4.078 17.877 1.00 91.12 87 ALA A O 1
ATOM 656 N N . ALA A 1 88 ? -13.186 5.819 17.540 1.00 88.81 88 ALA A N 1
ATOM 657 C CA . ALA A 1 88 ? -13.781 6.648 18.589 1.00 88.81 88 ALA A CA 1
ATOM 658 C C . ALA A 1 88 ? -15.215 7.094 18.248 1.00 88.81 88 ALA A C 1
ATOM 660 O O . ALA A 1 88 ? -16.067 7.102 19.128 1.00 88.81 88 ALA A O 1
ATOM 661 N N . GLY A 1 89 ? -15.487 7.428 16.981 1.00 85.25 89 GLY A N 1
ATOM 662 C CA . GLY A 1 89 ? -16.838 7.767 16.523 1.00 85.25 89 GLY A CA 1
ATOM 663 C C . GLY A 1 89 ? -17.792 6.568 16.504 1.00 85.25 89 GLY A C 1
ATOM 664 O O . GLY A 1 89 ? -18.963 6.724 16.825 1.00 85.25 89 GLY A O 1
ATOM 665 N N . ASP A 1 90 ? -17.291 5.372 16.182 1.00 82.62 90 ASP A N 1
ATOM 666 C CA . ASP A 1 90 ? -18.088 4.139 16.230 1.00 82.62 90 ASP A CA 1
ATOM 667 C C . ASP A 1 90 ? -18.476 3.770 17.681 1.00 82.62 90 ASP A C 1
ATOM 669 O O . ASP A 1 90 ? -19.562 3.245 17.906 1.00 82.62 90 ASP A O 1
ATOM 673 N N . ALA A 1 91 ? -17.620 4.065 18.670 1.00 76.06 91 ALA A N 1
ATOM 674 C CA . ALA A 1 91 ? -17.894 3.800 20.087 1.00 76.06 91 ALA A CA 1
ATOM 675 C C . ALA A 1 91 ? -18.957 4.742 20.687 1.00 76.06 91 ALA A C 1
ATOM 677 O O . ALA A 1 91 ? -19.789 4.302 21.476 1.00 76.06 91 ALA A O 1
ATOM 678 N N . ASP A 1 92 ? -18.963 6.014 20.279 1.00 73.25 92 ASP A N 1
ATOM 679 C CA . ASP A 1 92 ? -19.930 7.026 20.739 1.00 73.25 92 ASP A CA 1
ATOM 680 C C . ASP A 1 92 ? -21.369 6.718 20.269 1.00 73.25 92 ASP A C 1
ATOM 682 O O . ASP A 1 92 ? -22.341 7.063 20.929 1.00 73.25 92 ASP A O 1
ATOM 686 N N . GLY A 1 93 ? -21.522 5.992 19.155 1.00 64.19 93 GLY A N 1
ATOM 687 C CA . GLY A 1 93 ? -22.825 5.596 18.608 1.00 64.19 93 GLY A CA 1
ATOM 688 C C . GLY A 1 93 ? -23.472 4.357 19.245 1.00 64.19 93 GLY A C 1
ATOM 689 O O . GLY A 1 93 ? -24.511 3.921 18.753 1.00 64.19 93 GLY A O 1
ATOM 690 N N . THR A 1 94 ? -22.868 3.754 20.279 1.00 64.81 94 THR A N 1
ATOM 691 C CA . THR A 1 94 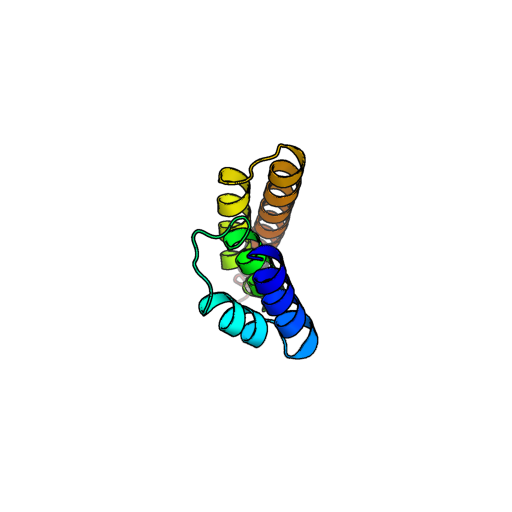? -23.364 2.500 20.893 1.00 64.81 94 THR A CA 1
ATOM 692 C C . THR A 1 94 ? -24.133 2.665 22.211 1.00 64.81 94 THR A C 1
ATOM 694 O O . THR A 1 94 ? -24.628 1.667 22.727 1.00 64.81 94 THR A O 1
ATOM 697 N N . ASP A 1 95 ? -24.323 3.900 22.696 1.00 55.94 95 ASP A N 1
ATOM 698 C CA . ASP A 1 95 ? -24.976 4.217 23.984 1.00 55.94 95 ASP A CA 1
ATOM 699 C C . ASP A 1 95 ? -26.383 4.853 23.853 1.00 55.94 95 ASP A C 1
ATOM 701 O O . ASP A 1 95 ? -26.828 5.613 24.712 1.00 55.94 95 ASP A O 1
ATOM 705 N N . GLU A 1 96 ? -27.137 4.526 22.803 1.00 50.06 96 GLU A N 1
ATOM 706 C CA . GLU A 1 96 ? -28.574 4.830 22.729 1.00 50.06 96 GLU A CA 1
ATOM 707 C C . GLU A 1 96 ? -29.342 3.528 22.482 1.00 50.06 96 GLU A C 1
ATOM 709 O O . GLU A 1 96 ? -29.424 3.125 21.330 1.00 50.06 96 GLU A O 1
ATOM 714 N N . TRP A 1 97 ? -29.798 2.847 23.547 1.00 54.84 97 TRP A N 1
ATOM 715 C CA . TRP A 1 97 ? -31.061 2.081 23.721 1.00 54.84 97 TRP A CA 1
ATOM 716 C C . TRP A 1 97 ? -31.050 1.317 25.053 1.00 54.84 97 TRP A C 1
ATOM 718 O O . TRP A 1 97 ? -30.162 0.458 25.252 1.00 54.84 97 TRP A O 1
#